Protein AF-A0A409XKD9-F1 (afdb_monomer)

Nearest PDB structures (foldseek):
  8fl2-assembly1_LW  TM=9.718E-01  e=9.118E-11  Homo sapiens
  8q87-assembly1_Bj  TM=9.723E-01  e=9.768E-11  Gallus gallus
  7oyb-assembly1_j1  TM=9.663E-01  e=9.768E-11  Danio rerio
  8yoo-assembly1_Lj  TM=9.704E-01  e=2.230E-10  Homo sapiens
  8qyx-assembly1_d1  TM=9.707E-01  e=3.145E-10  Homo sapiens

InterPro domains:
  IPR001569 Large ribosomal subunit protein eL37 [MF_00547] (77-128)
  IPR001569 Large ribosomal subunit protein eL37 [PF01907] (77-129)
  IPR011331 Large ribosomal subunit protein eL37/eL43 [G3DSA:2.20.25.30] (76-163)
  IPR011332 Zinc-binding ribosomal protein [SSF57829] (77-130)
  IPR018267 Large ribosomal subunit protein eL37, conserved site [PS01077] (79-98)

Radius of gyration: 36.18 Å; Cα contacts (8 Å, |Δi|>4): 67; chains: 1; bounding box: 87×57×105 Å

Sequence (169 aa):
MFPRPQIIRANPTKDRRPATIDPLTLSILKNTTRWKAVSARREDRKGWMRSDGSGWCCVDENSQGHGSGGLNCCSTTKGTSSFGKRHTKSHTLCRRCGNRAFHRQHKTCASCGYPAAKLRSYEWGQKAKRRKTTGTGRMKYLKEVSRRFKNGFRENTVAKKRVAAKTDA

pLDDT: mean 72.71, std 21.11, range [35.94, 97.0]

Secondary structure (DSSP, 8-state):
--PPPP-----TTS--PPPP--HHHHHHHHHHSSTTSSSS-S---------SSS------S----------------TTHHHHTT--S-SEEE-TTT-SEEEETTT--BTTT-TTSSSPP--TT-HHHHHHHSTTSS--HHHHHHHHHHHTTT--SPPPPPPPPPP---

Structure (mmCIF, N/CA/C/O backbone):
data_AF-A0A409XKD9-F1
#
_entry.id   AF-A0A409XKD9-F1
#
loop_
_atom_site.group_PDB
_atom_site.id
_atom_site.type_symbol
_atom_site.label_atom_id
_atom_site.label_alt_id
_atom_site.label_comp_id
_atom_site.label_asym_id
_atom_site.label_entity_id
_atom_site.label_seq_id
_atom_site.pdbx_PDB_ins_code
_atom_site.Cartn_x
_atom_site.Cartn_y
_atom_site.Cartn_z
_atom_site.occupancy
_atom_site.B_iso_or_equiv
_atom_site.auth_seq_id
_atom_site.auth_comp_id
_atom_site.auth_asym_id
_atom_site.auth_atom_id
_atom_site.pdbx_PDB_model_num
ATOM 1 N N . MET A 1 1 ? -2.609 19.349 55.907 1.00 54.22 1 MET A N 1
ATOM 2 C CA . MET A 1 1 ? -3.214 20.133 54.809 1.00 54.22 1 MET A CA 1
ATOM 3 C C . MET A 1 1 ? -2.150 21.021 54.182 1.00 54.22 1 MET A C 1
ATOM 5 O O . MET A 1 1 ? -1.688 21.926 54.854 1.00 54.22 1 MET A O 1
ATOM 9 N N . PHE A 1 2 ? -1.776 20.789 52.925 1.00 42.47 2 PHE A N 1
ATOM 10 C CA . PHE A 1 2 ? -1.065 21.779 52.105 1.00 42.47 2 PHE A CA 1
ATOM 11 C C . PHE A 1 2 ? -1.818 21.896 50.772 1.00 42.47 2 PHE A C 1
ATOM 13 O O . PHE A 1 2 ? -2.115 20.858 50.171 1.00 42.47 2 PHE A O 1
ATOM 20 N N . PRO A 1 3 ? -2.210 23.103 50.327 1.00 62.62 3 PRO A N 1
ATOM 21 C CA . PRO A 1 3 ? -2.976 23.262 49.098 1.00 62.62 3 PRO A CA 1
ATOM 22 C C . PRO A 1 3 ? -2.102 22.972 47.870 1.00 62.62 3 PRO A C 1
ATOM 24 O O . PRO A 1 3 ? -0.938 23.361 47.798 1.00 62.62 3 PRO A O 1
ATOM 27 N N . ARG A 1 4 ? -2.682 22.264 46.894 1.00 60.97 4 ARG A N 1
ATOM 28 C CA . ARG A 1 4 ? -2.053 21.958 45.601 1.00 60.97 4 ARG A CA 1
ATOM 29 C C . ARG A 1 4 ? -1.751 23.248 44.819 1.00 60.97 4 ARG A C 1
ATOM 31 O O . ARG A 1 4 ? -2.628 24.110 44.751 1.00 60.97 4 ARG A O 1
ATOM 38 N N . PRO A 1 5 ? -0.591 23.360 44.147 1.00 50.81 5 PRO A N 1
ATOM 39 C CA . PRO A 1 5 ? -0.325 24.477 43.251 1.00 50.81 5 PRO A CA 1
ATOM 40 C C . PRO A 1 5 ? -1.185 24.367 41.981 1.00 50.81 5 PRO A C 1
ATOM 42 O O . PRO A 1 5 ? -1.314 23.296 41.382 1.00 50.81 5 PRO A O 1
ATOM 45 N N . GLN A 1 6 ? -1.785 25.489 41.582 1.00 59.81 6 GLN A N 1
ATOM 46 C CA . GLN A 1 6 ? -2.590 25.624 40.369 1.00 59.81 6 GLN A CA 1
ATOM 47 C C . GLN A 1 6 ? -1.684 25.651 39.130 1.00 59.81 6 GLN A C 1
ATOM 49 O O . GLN A 1 6 ? -0.753 26.450 39.049 1.00 59.81 6 GLN A O 1
ATOM 54 N N . ILE A 1 7 ? -1.972 24.806 38.138 1.00 57.12 7 ILE A N 1
ATOM 55 C CA . ILE A 1 7 ? -1.285 24.818 36.839 1.00 57.12 7 ILE A CA 1
ATOM 56 C C . ILE A 1 7 ? -1.937 25.892 35.961 1.00 57.12 7 ILE A C 1
ATOM 58 O O . ILE A 1 7 ? -3.062 25.724 35.486 1.00 57.12 7 ILE A O 1
ATOM 62 N N . ILE A 1 8 ? -1.221 26.990 35.725 1.00 59.44 8 ILE A N 1
ATOM 63 C CA . ILE A 1 8 ? -1.628 28.062 34.810 1.00 59.44 8 ILE A CA 1
ATOM 64 C C . ILE A 1 8 ? -1.440 27.563 33.367 1.00 59.44 8 ILE A C 1
ATOM 66 O O . ILE A 1 8 ? -0.335 27.219 32.950 1.00 59.44 8 ILE A O 1
ATOM 70 N N . ARG A 1 9 ? -2.526 27.501 32.587 1.00 54.28 9 ARG A N 1
ATOM 71 C CA . ARG A 1 9 ? -2.487 27.161 31.155 1.00 54.28 9 ARG A CA 1
ATOM 72 C C . ARG A 1 9 ? -2.088 28.391 30.335 1.00 54.28 9 ARG A C 1
ATOM 74 O O . ARG A 1 9 ? -2.874 29.326 30.220 1.00 54.28 9 ARG A O 1
ATOM 81 N N . ALA A 1 10 ? -0.904 28.370 29.728 1.00 51.28 10 ALA A N 1
ATOM 82 C CA . ALA A 1 10 ? -0.503 29.369 28.739 1.00 51.28 10 ALA A CA 1
ATOM 83 C C . ALA A 1 10 ? -1.271 29.179 27.413 1.00 51.28 10 ALA A C 1
ATOM 85 O O . ALA A 1 10 ? -1.439 28.060 26.925 1.00 51.28 10 ALA A O 1
ATOM 86 N N . ASN A 1 11 ? -1.745 30.287 26.841 1.00 53.78 11 ASN A N 1
ATOM 87 C CA . ASN A 1 11 ? -2.545 30.359 25.618 1.00 53.78 11 ASN A CA 1
ATOM 88 C C . ASN A 1 11 ? -1.609 30.611 24.410 1.00 53.78 11 ASN A C 1
ATOM 90 O O . ASN A 1 11 ? -0.916 31.628 24.406 1.00 53.78 11 ASN A O 1
ATOM 94 N N . PRO A 1 12 ? -1.526 29.731 23.391 1.00 56.12 12 PRO A N 1
ATOM 95 C CA . PRO A 1 12 ? -0.423 29.740 22.419 1.00 56.12 12 PRO A CA 1
ATOM 96 C C . PRO A 1 12 ? -0.568 30.755 21.268 1.00 56.12 12 PRO A C 1
ATOM 98 O O . PRO A 1 12 ? 0.054 30.587 20.219 1.00 56.12 12 PRO A O 1
ATOM 101 N N . THR A 1 13 ? -1.388 31.798 21.413 1.00 57.09 13 THR A N 1
ATOM 102 C CA . THR A 1 13 ? -1.733 32.695 20.294 1.00 57.09 13 THR A CA 1
ATOM 103 C C . THR A 1 13 ? -1.342 34.160 20.467 1.00 57.09 13 THR A C 1
ATOM 105 O O . THR A 1 13 ? -1.641 34.935 19.562 1.00 57.09 13 THR A O 1
ATOM 108 N N . LYS A 1 14 ? -0.648 34.571 21.544 1.00 51.62 14 LYS A N 1
ATOM 109 C CA . LYS A 1 14 ? -0.417 36.011 21.797 1.00 51.62 14 LYS A CA 1
ATOM 110 C C . LYS A 1 14 ? 0.995 36.578 21.622 1.00 51.62 14 LYS A C 1
ATOM 112 O O . LYS A 1 14 ? 1.109 37.793 21.619 1.00 51.62 14 LYS A O 1
ATOM 117 N N . ASP A 1 15 ? 2.016 35.777 21.320 1.00 48.84 15 ASP A N 1
ATOM 118 C CA . ASP A 1 15 ? 3.365 36.308 21.061 1.00 48.84 15 ASP A CA 1
ATOM 119 C C . ASP A 1 15 ? 3.966 35.751 19.766 1.00 48.84 15 ASP A C 1
ATOM 121 O O . ASP A 1 15 ? 4.743 34.798 19.755 1.00 48.84 15 ASP A O 1
ATOM 125 N N . ARG A 1 16 ? 3.619 36.367 18.633 1.00 47.59 16 ARG A N 1
ATOM 126 C CA . ARG A 1 16 ? 4.456 36.336 17.425 1.00 47.59 16 ARG A CA 1
ATOM 127 C C . ARG A 1 16 ? 4.734 37.767 16.995 1.00 47.59 16 ARG A C 1
ATOM 129 O O . ARG A 1 16 ? 4.083 38.291 16.097 1.00 47.59 16 ARG A O 1
ATOM 136 N N . ARG A 1 17 ? 5.703 38.406 17.651 1.00 54.34 17 ARG A N 1
ATOM 137 C CA . ARG A 1 17 ? 6.380 39.567 17.061 1.00 54.34 17 ARG A CA 1
ATOM 138 C C . ARG A 1 17 ? 7.240 39.051 15.897 1.00 54.34 17 ARG A C 1
ATOM 140 O O . ARG A 1 17 ? 7.942 38.057 16.092 1.00 54.34 17 ARG A O 1
ATOM 147 N N . PRO A 1 18 ? 7.187 39.650 14.697 1.00 55.19 18 PRO A N 1
ATOM 148 C CA . PRO A 1 18 ? 8.119 39.297 13.637 1.00 55.19 18 PRO A CA 1
ATOM 149 C C . PRO A 1 18 ? 9.534 39.713 14.056 1.00 55.19 18 PRO A C 1
ATOM 151 O O . PRO A 1 18 ? 9.746 40.837 14.506 1.00 55.19 18 PRO A O 1
ATOM 154 N N . ALA A 1 19 ? 10.486 38.788 13.935 1.00 56.69 19 ALA A N 1
ATOM 155 C CA . ALA A 1 19 ? 11.893 39.051 14.187 1.00 56.69 19 ALA A CA 1
ATOM 156 C C . ALA A 1 19 ? 12.387 40.149 13.234 1.00 56.69 19 ALA A C 1
ATOM 158 O O . ALA A 1 19 ? 12.377 39.979 12.013 1.00 56.69 19 ALA A O 1
ATOM 159 N N . THR A 1 20 ? 12.812 41.276 13.798 1.00 59.75 20 THR A N 1
ATOM 160 C CA . THR A 1 20 ? 13.698 42.221 13.125 1.00 59.75 20 THR A CA 1
ATOM 161 C C . THR A 1 20 ? 14.988 41.481 12.793 1.00 59.75 20 THR A C 1
ATOM 163 O O . THR A 1 20 ? 15.623 40.900 13.667 1.00 59.75 20 THR A O 1
ATOM 166 N N . ILE A 1 21 ? 15.325 41.433 11.510 1.00 62.38 21 ILE A N 1
ATOM 167 C CA . ILE A 1 21 ? 16.496 40.731 10.991 1.00 62.38 21 ILE A CA 1
ATOM 168 C C . ILE A 1 21 ? 17.737 41.549 11.368 1.00 62.38 21 ILE A C 1
ATOM 170 O O . ILE A 1 21 ? 17.889 42.680 10.907 1.00 62.38 21 ILE A O 1
ATOM 174 N N . ASP A 1 22 ? 18.612 40.987 12.204 1.00 58.94 22 ASP A N 1
ATOM 175 C CA . ASP A 1 22 ? 19.837 41.649 12.660 1.00 58.94 22 ASP A CA 1
ATOM 176 C C . ASP A 1 22 ? 20.785 41.979 11.489 1.00 58.94 22 ASP A C 1
ATOM 178 O O . ASP A 1 22 ? 20.989 41.139 10.600 1.00 58.94 22 ASP A O 1
ATOM 182 N N . PRO A 1 23 ? 21.446 43.154 11.490 1.00 61.16 23 PRO A N 1
ATOM 183 C CA . PRO A 1 23 ? 22.284 43.628 10.380 1.00 61.16 23 PRO A CA 1
ATOM 184 C C . PRO A 1 23 ? 23.492 42.721 10.071 1.00 61.16 23 PRO A C 1
ATOM 186 O O . PRO A 1 23 ? 24.003 42.733 8.950 1.00 61.16 23 PRO A O 1
ATOM 189 N N . LEU A 1 24 ? 23.906 41.875 11.020 1.00 62.81 24 LEU A N 1
ATOM 190 C CA . LEU A 1 24 ? 24.947 40.853 10.843 1.00 62.81 24 LEU A CA 1
ATOM 191 C C . LEU A 1 24 ? 24.480 39.625 10.040 1.00 62.81 24 LEU A C 1
ATOM 193 O O . LEU A 1 24 ? 25.292 38.963 9.401 1.00 62.81 24 LEU A O 1
ATOM 197 N N . THR A 1 25 ? 23.178 39.331 9.992 1.00 59.00 25 THR A N 1
ATOM 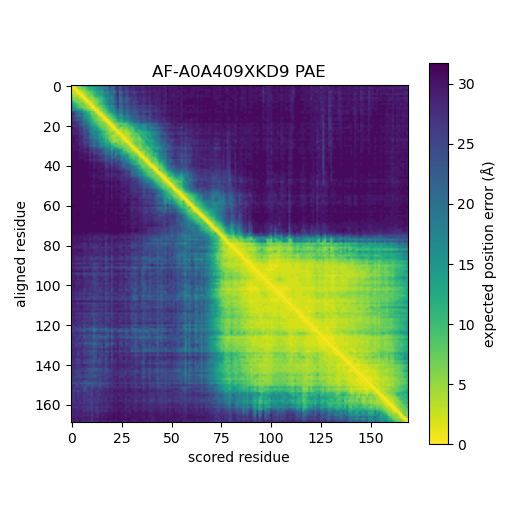198 C CA . THR A 1 25 ? 22.650 38.245 9.139 1.00 59.00 25 THR A CA 1
ATOM 199 C C . THR A 1 25 ? 22.506 38.683 7.675 1.00 59.00 25 THR A C 1
ATOM 201 O O . THR A 1 25 ? 22.701 37.884 6.756 1.00 59.00 25 THR A O 1
ATOM 204 N N . LEU A 1 26 ? 22.281 39.981 7.436 1.00 57.44 26 LEU A N 1
ATOM 205 C CA . LEU A 1 26 ? 22.259 40.598 6.104 1.00 57.44 26 LEU A CA 1
ATOM 206 C C . LEU A 1 26 ? 23.652 40.706 5.455 1.00 57.44 26 LEU A C 1
ATOM 208 O O . LEU A 1 26 ? 23.743 40.685 4.225 1.00 57.44 26 LEU A O 1
ATOM 212 N N . SER A 1 27 ? 24.740 40.776 6.230 1.00 58.97 27 SER A N 1
ATOM 213 C CA . SER A 1 27 ? 26.109 40.751 5.685 1.00 58.97 27 SER A CA 1
ATOM 214 C C . SER A 1 27 ? 26.535 39.345 5.231 1.00 58.97 27 SER A C 1
ATOM 216 O O . SER A 1 27 ? 27.193 39.207 4.198 1.00 58.97 27 SER A O 1
ATOM 218 N N . ILE A 1 28 ? 26.074 38.293 5.918 1.00 58.81 28 ILE A N 1
ATOM 219 C CA . ILE A 1 28 ? 26.322 36.893 5.533 1.00 58.81 28 ILE A CA 1
ATOM 220 C C . ILE A 1 28 ? 25.588 36.546 4.226 1.00 58.81 28 ILE A C 1
ATOM 222 O O . ILE A 1 28 ? 26.179 35.951 3.324 1.00 58.81 28 ILE A O 1
ATOM 226 N N . LEU A 1 29 ? 24.337 36.993 4.055 1.00 56.38 29 LEU A N 1
ATOM 227 C CA . LEU A 1 29 ? 23.566 36.771 2.821 1.00 56.38 29 LEU A CA 1
ATOM 228 C C . LEU A 1 29 ? 24.168 37.488 1.598 1.00 56.38 29 LEU A C 1
ATOM 230 O O . LEU A 1 29 ? 24.219 36.893 0.520 1.00 56.38 29 LEU A O 1
ATOM 234 N N . LYS A 1 30 ? 24.719 38.700 1.763 1.00 56.16 30 LYS A N 1
ATOM 235 C CA . LYS A 1 30 ? 25.402 39.439 0.679 1.00 56.16 30 LYS A CA 1
ATOM 236 C C . LYS A 1 30 ? 26.743 38.813 0.258 1.00 56.16 30 LYS A C 1
ATOM 238 O O . LYS A 1 30 ? 27.159 38.986 -0.889 1.00 56.16 30 LYS A O 1
ATOM 243 N N . ASN A 1 31 ? 27.391 38.031 1.127 1.00 57.19 31 ASN A N 1
ATOM 244 C CA . ASN A 1 31 ? 28.637 37.327 0.794 1.00 57.19 31 ASN A CA 1
ATOM 245 C C . ASN A 1 31 ? 28.425 36.011 0.020 1.00 57.19 31 ASN A C 1
ATOM 247 O O . ASN A 1 31 ? 29.336 35.553 -0.670 1.00 57.19 31 ASN A O 1
ATOM 251 N N . THR A 1 32 ? 27.219 35.432 0.035 1.00 54.47 32 THR A N 1
ATOM 252 C CA . THR A 1 32 ? 26.895 34.243 -0.786 1.00 54.47 32 THR A CA 1
ATOM 253 C C . THR A 1 32 ? 26.604 34.580 -2.253 1.00 54.47 32 THR A C 1
ATOM 255 O O . THR A 1 32 ? 26.791 33.744 -3.137 1.00 54.47 32 THR A O 1
ATOM 258 N N . THR A 1 33 ? 26.231 35.827 -2.554 1.00 51.66 33 THR A N 1
ATOM 259 C CA . THR A 1 33 ? 26.066 36.315 -3.933 1.00 51.66 33 THR A CA 1
ATOM 260 C C . THR A 1 33 ? 27.388 36.600 -4.648 1.00 51.66 33 THR A C 1
ATOM 262 O O . THR A 1 33 ? 27.398 36.669 -5.873 1.00 51.66 33 THR A O 1
ATOM 265 N N . ARG A 1 34 ? 28.519 36.669 -3.930 1.00 44.72 34 ARG A N 1
ATOM 266 C CA . ARG A 1 34 ? 29.851 36.837 -4.540 1.00 44.72 34 ARG A CA 1
ATOM 267 C C . ARG A 1 34 ? 30.413 35.538 -5.136 1.00 44.72 34 ARG A C 1
ATOM 269 O O . ARG A 1 34 ? 31.189 35.591 -6.083 1.00 44.72 34 ARG A O 1
ATOM 276 N N . TRP A 1 35 ? 29.958 34.376 -4.664 1.00 37.94 35 TRP A N 1
ATOM 277 C CA . TRP A 1 35 ? 30.375 33.069 -5.196 1.00 37.94 35 TRP A CA 1
ATOM 278 C C . TRP A 1 35 ? 29.625 32.643 -6.463 1.00 37.94 35 TRP A C 1
ATOM 280 O O . TRP A 1 35 ? 30.111 31.794 -7.201 1.00 37.94 35 TRP A O 1
ATOM 290 N N . LYS A 1 36 ? 28.485 33.271 -6.780 1.00 42.09 36 LYS A N 1
ATOM 291 C CA . LYS A 1 36 ? 27.784 33.043 -8.057 1.00 42.09 36 LYS A CA 1
ATOM 292 C C . LYS A 1 36 ? 28.420 33.775 -9.249 1.00 42.09 36 LYS A C 1
ATOM 294 O O . LYS A 1 36 ? 28.015 33.526 -10.378 1.00 42.09 36 LYS A O 1
ATOM 299 N N . ALA A 1 37 ? 29.420 34.634 -9.024 1.00 44.94 37 ALA A N 1
ATOM 300 C CA . ALA A 1 37 ? 30.069 35.425 -10.074 1.00 44.94 37 ALA A CA 1
ATOM 301 C C . ALA A 1 37 ? 31.449 34.891 -10.529 1.00 44.94 37 ALA A C 1
ATOM 303 O O . ALA A 1 37 ? 31.962 35.353 -11.542 1.00 44.94 37 ALA A O 1
ATOM 304 N N . VAL A 1 38 ? 32.033 33.883 -9.860 1.00 46.44 38 VAL A N 1
ATOM 305 C CA . VAL A 1 38 ? 33.325 33.253 -10.241 1.00 46.44 38 VAL A CA 1
ATOM 306 C C . VAL A 1 38 ? 33.094 31.864 -10.850 1.00 46.44 38 VAL A C 1
ATOM 308 O O . VAL A 1 38 ? 33.665 30.853 -10.463 1.00 46.44 38 VAL A O 1
ATOM 311 N N . SER A 1 39 ? 32.176 31.777 -11.805 1.00 35.94 39 SER A N 1
ATOM 312 C CA . SER A 1 39 ? 32.117 30.652 -12.759 1.00 35.94 39 SER A CA 1
ATOM 313 C C . SER A 1 39 ? 31.712 31.109 -14.162 1.00 35.94 39 SER A C 1
ATOM 315 O O . SER A 1 39 ? 31.645 30.304 -15.081 1.00 35.94 39 SER A O 1
ATOM 317 N N . ALA A 1 40 ? 31.502 32.416 -14.352 1.00 44.41 40 ALA A N 1
ATOM 318 C CA . ALA A 1 40 ? 31.167 33.031 -15.628 1.00 44.41 40 ALA A CA 1
ATOM 319 C C . ALA A 1 40 ? 32.405 33.665 -16.284 1.00 44.41 40 ALA A C 1
ATOM 321 O O . ALA A 1 40 ? 32.365 34.821 -16.692 1.00 44.41 40 ALA A O 1
ATOM 322 N N . ARG A 1 41 ? 33.525 32.932 -16.344 1.00 49.19 41 ARG A N 1
ATOM 323 C CA . ARG A 1 41 ? 34.616 33.201 -17.295 1.00 49.19 41 ARG A CA 1
ATOM 324 C C . ARG A 1 41 ? 35.574 32.008 -17.354 1.00 49.19 41 ARG A C 1
ATOM 326 O O . ARG A 1 41 ? 36.611 31.996 -16.702 1.00 49.19 41 ARG A O 1
ATOM 333 N N . ARG A 1 42 ? 35.214 31.002 -18.146 1.00 42.03 42 ARG A N 1
ATOM 334 C CA . ARG A 1 42 ? 36.201 30.194 -18.866 1.00 42.03 42 ARG A CA 1
ATOM 335 C C . ARG A 1 42 ? 35.662 29.976 -20.271 1.00 42.03 42 ARG A C 1
ATOM 337 O O . ARG A 1 42 ? 34.486 29.669 -20.436 1.00 42.03 42 ARG A O 1
ATOM 344 N N . GLU A 1 43 ? 36.493 30.308 -21.241 1.00 56.03 43 GLU A N 1
ATOM 345 C CA . GLU A 1 43 ? 36.162 30.500 -22.643 1.00 56.03 43 GLU A CA 1
ATOM 346 C C . GLU A 1 43 ? 35.431 29.314 -23.291 1.00 56.03 43 GLU A C 1
ATOM 348 O O . GLU A 1 43 ? 36.049 28.308 -23.620 1.00 56.03 43 GLU A O 1
ATOM 353 N N . ASP A 1 44 ? 34.148 29.492 -23.616 1.00 44.41 44 ASP A N 1
ATOM 354 C CA . ASP A 1 44 ? 33.538 28.823 -24.768 1.00 44.41 44 ASP A CA 1
ATOM 355 C C . ASP A 1 44 ? 33.721 29.728 -25.988 1.00 44.41 44 ASP A C 1
ATOM 357 O O . ASP A 1 44 ? 32.824 30.440 -26.443 1.00 44.41 44 ASP A O 1
ATOM 361 N N . ARG A 1 45 ? 34.940 29.711 -26.531 1.00 47.88 45 ARG A N 1
ATOM 362 C CA . ARG A 1 45 ? 35.205 30.176 -27.892 1.00 47.88 45 ARG A CA 1
ATOM 363 C C . ARG A 1 45 ? 34.744 29.078 -28.858 1.00 47.88 45 ARG A C 1
ATOM 365 O O . ARG A 1 45 ? 35.558 28.406 -29.476 1.00 47.88 45 ARG A O 1
ATOM 372 N N . LYS A 1 46 ? 33.430 28.884 -28.985 1.00 48.19 46 LYS A N 1
ATOM 373 C CA . LYS A 1 46 ? 32.833 28.223 -30.153 1.00 48.19 46 LYS A CA 1
ATOM 374 C C . LYS A 1 46 ? 32.111 29.296 -30.946 1.00 48.19 46 LYS A C 1
ATOM 376 O O . LYS A 1 46 ? 30.986 29.667 -30.629 1.00 48.19 46 LYS A O 1
ATOM 381 N N . GLY A 1 47 ? 32.812 29.849 -31.933 1.00 39.75 47 GLY A N 1
ATOM 382 C CA . GLY A 1 47 ? 32.209 30.730 -32.921 1.00 39.75 47 GLY A CA 1
ATOM 383 C C . GLY A 1 47 ? 31.077 29.989 -33.622 1.00 39.75 47 GLY A C 1
ATOM 384 O O . GLY A 1 47 ? 31.281 28.913 -34.173 1.00 39.75 47 GLY A O 1
ATOM 385 N N . TRP A 1 48 ? 29.876 30.552 -33.575 1.00 42.12 48 TRP A N 1
ATOM 386 C CA . TRP A 1 48 ? 28.790 30.141 -34.454 1.00 42.12 48 TRP A CA 1
ATOM 387 C C . TRP A 1 48 ? 28.936 30.958 -35.734 1.00 42.12 48 TRP A C 1
ATOM 389 O O . TRP A 1 48 ? 28.361 32.039 -35.855 1.00 42.12 48 TRP A O 1
ATOM 399 N N . MET A 1 49 ? 29.744 30.469 -36.677 1.00 40.78 49 MET A N 1
ATOM 400 C CA . MET A 1 49 ? 29.625 30.922 -38.061 1.00 40.78 49 MET A CA 1
ATOM 401 C C . MET A 1 49 ? 28.371 30.272 -38.642 1.00 40.78 49 MET A C 1
ATOM 403 O O . MET A 1 49 ? 28.269 29.052 -38.748 1.00 40.78 49 MET A O 1
ATOM 407 N N . ARG A 1 50 ? 27.379 31.107 -38.957 1.00 50.66 50 ARG A N 1
ATOM 408 C CA . ARG A 1 50 ? 26.274 30.735 -39.838 1.00 50.66 50 ARG A CA 1
ATOM 409 C C . ARG A 1 50 ? 26.820 30.785 -41.257 1.00 50.66 50 ARG A C 1
ATOM 411 O O . ARG A 1 50 ? 26.981 31.877 -41.791 1.00 50.66 50 ARG A O 1
ATOM 418 N N . SER A 1 51 ? 27.065 29.617 -41.828 1.00 45.81 51 SER A N 1
ATOM 419 C CA . SER A 1 51 ? 27.252 29.462 -43.262 1.00 45.81 51 SER A CA 1
ATOM 420 C C . SER A 1 51 ? 26.084 28.637 -43.803 1.00 45.81 51 SER A C 1
ATOM 422 O O . SER A 1 51 ? 25.866 27.496 -43.412 1.00 45.81 51 SER A O 1
ATOM 424 N N . ASP A 1 52 ? 25.277 29.318 -44.612 1.00 53.94 52 ASP A N 1
ATOM 425 C CA . ASP A 1 52 ? 24.597 28.791 -45.792 1.00 53.94 52 ASP A CA 1
ATOM 426 C C . ASP A 1 52 ? 2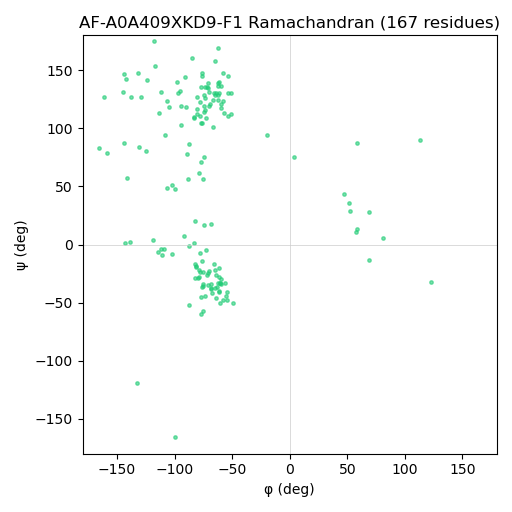3.649 27.597 -45.574 1.00 53.94 52 ASP A C 1
ATOM 428 O O . ASP A 1 52 ? 23.993 26.437 -45.770 1.00 53.94 52 ASP A O 1
ATOM 432 N N . GLY A 1 53 ? 22.388 27.903 -45.244 1.00 51.53 53 GLY A N 1
ATOM 433 C CA . GLY A 1 53 ? 21.217 27.228 -45.831 1.00 51.53 53 GLY A CA 1
ATOM 434 C C . GLY A 1 53 ? 21.064 25.703 -45.717 1.00 51.53 53 GLY A C 1
ATOM 435 O O . GLY A 1 53 ? 20.167 25.157 -46.353 1.00 51.53 53 GLY A O 1
ATOM 436 N N . SER A 1 54 ? 21.857 25.001 -44.913 1.00 50.50 54 SER A N 1
ATOM 437 C CA . SER A 1 54 ? 21.714 23.569 -44.648 1.00 50.50 54 SER A CA 1
ATOM 438 C C . SER A 1 54 ? 22.038 23.283 -43.180 1.00 50.50 54 SER A C 1
ATOM 440 O O . SER A 1 54 ? 22.825 23.978 -42.544 1.00 50.50 54 SER A O 1
ATOM 442 N N . GLY A 1 55 ? 21.291 22.354 -42.585 1.00 43.12 55 GLY A N 1
ATOM 443 C CA . GLY A 1 55 ? 21.256 22.133 -41.142 1.00 43.12 55 GLY A CA 1
ATOM 444 C C . GLY A 1 55 ? 22.584 21.697 -40.516 1.00 43.12 55 GLY A C 1
ATOM 445 O O . GLY A 1 55 ? 23.542 21.330 -41.181 1.00 43.12 55 GLY A O 1
ATOM 446 N N . TRP A 1 56 ? 22.590 21.714 -39.186 1.00 39.31 56 TRP A N 1
ATOM 447 C CA . TRP A 1 56 ? 23.708 21.360 -38.317 1.00 39.31 56 TRP A CA 1
ATOM 448 C C . TRP A 1 56 ? 24.216 19.936 -38.574 1.00 39.31 56 TRP A C 1
ATOM 450 O O . TRP A 1 56 ? 23.533 18.966 -38.243 1.00 39.31 56 TRP A O 1
ATOM 460 N N . CYS A 1 57 ? 25.440 19.819 -39.085 1.00 42.16 57 CYS A N 1
ATOM 461 C CA . CYS A 1 57 ? 26.181 18.564 -39.172 1.00 42.16 57 CYS A CA 1
ATOM 462 C C . CYS A 1 57 ? 27.300 18.577 -38.120 1.00 42.16 57 CYS A C 1
ATOM 464 O O . CYS A 1 57 ? 28.143 19.472 -38.127 1.00 42.16 57 CYS A O 1
ATOM 466 N N . CYS A 1 58 ? 27.337 17.586 -37.223 1.00 38.88 58 CYS A N 1
ATOM 467 C CA . CYS A 1 58 ? 28.549 17.297 -36.453 1.00 38.88 58 CYS A CA 1
ATOM 468 C C . CYS A 1 58 ? 29.561 16.650 -37.401 1.00 38.88 58 CYS A C 1
ATOM 470 O O . CYS A 1 58 ? 29.364 15.509 -37.814 1.00 38.88 58 CYS A O 1
ATOM 472 N N . VAL A 1 59 ? 30.617 17.378 -37.754 1.00 47.34 59 VAL A N 1
ATOM 473 C CA . VAL A 1 59 ? 31.793 16.805 -38.411 1.00 47.34 59 VAL A CA 1
ATOM 474 C C . VAL A 1 59 ? 32.793 16.483 -37.305 1.00 47.34 59 VAL A C 1
ATOM 476 O O . VAL A 1 59 ? 33.402 17.390 -36.747 1.00 47.34 59 VAL A O 1
ATOM 479 N N . ASP A 1 60 ? 32.911 15.204 -36.944 1.00 44.44 60 ASP A N 1
ATOM 480 C CA . ASP A 1 60 ? 34.080 14.717 -36.211 1.00 44.44 60 ASP A CA 1
ATOM 481 C C . ASP A 1 60 ? 35.178 14.430 -37.238 1.00 44.44 60 ASP A C 1
ATOM 483 O O . ASP A 1 60 ? 35.092 13.520 -38.065 1.00 44.44 60 ASP A O 1
ATOM 487 N N . GLU A 1 61 ? 36.201 15.271 -37.199 1.00 51.53 61 GLU A N 1
ATOM 488 C CA . GLU A 1 61 ? 37.360 15.289 -38.081 1.00 51.53 61 GLU A CA 1
ATOM 489 C C . GLU A 1 61 ? 38.361 14.196 -37.667 1.00 51.53 61 GLU A C 1
ATOM 491 O O . GLU A 1 61 ? 39.473 14.474 -37.237 1.00 51.53 61 GLU A O 1
ATOM 496 N N . ASN A 1 62 ? 37.948 12.926 -37.725 1.00 53.16 62 ASN A N 1
ATOM 497 C CA . ASN A 1 62 ? 38.889 11.805 -37.767 1.00 53.16 62 ASN A CA 1
ATOM 498 C C . ASN A 1 62 ? 38.232 10.541 -38.337 1.00 53.16 62 ASN A C 1
ATOM 500 O O . ASN A 1 62 ? 37.803 9.640 -37.615 1.00 53.16 62 ASN A O 1
ATOM 504 N N . SER A 1 63 ? 38.104 10.478 -39.659 1.00 43.81 63 SER A N 1
ATOM 505 C CA . SER A 1 63 ? 37.681 9.269 -40.370 1.00 43.81 63 SER A CA 1
ATOM 506 C C . SER A 1 63 ? 38.428 9.180 -41.698 1.00 43.81 63 SER A C 1
ATOM 508 O O . SER A 1 63 ? 37.947 9.651 -42.724 1.00 43.81 63 SER A O 1
ATOM 510 N N . GLN A 1 64 ? 39.619 8.576 -41.683 1.00 48.44 64 GLN A N 1
ATOM 511 C CA . GLN A 1 64 ? 40.197 8.003 -42.899 1.00 48.44 64 GLN A CA 1
ATOM 512 C C . GLN A 1 64 ? 39.488 6.666 -43.145 1.00 48.44 64 GLN A C 1
ATOM 514 O O . GLN A 1 64 ? 39.560 5.749 -42.328 1.00 48.44 64 GLN A O 1
ATOM 519 N N . GLY A 1 65 ? 38.684 6.627 -44.207 1.00 43.69 65 GLY A N 1
ATOM 520 C CA . GLY A 1 65 ? 37.752 5.543 -44.492 1.00 43.69 65 GLY A CA 1
ATOM 521 C C . GLY A 1 65 ? 38.362 4.360 -45.235 1.00 43.69 65 GLY A C 1
ATOM 522 O O . GLY A 1 65 ? 39.343 4.498 -45.953 1.00 43.69 65 GLY A O 1
ATOM 523 N N . HIS A 1 66 ? 37.675 3.221 -45.144 1.00 40.06 66 HIS A N 1
ATOM 524 C CA . HIS A 1 66 ? 37.641 2.200 -46.188 1.00 40.06 66 HIS A CA 1
ATOM 525 C C . HIS A 1 66 ? 36.247 1.558 -46.212 1.00 40.06 66 HIS A C 1
ATOM 527 O O . HIS A 1 66 ? 35.748 1.124 -45.178 1.00 40.06 66 HIS A O 1
ATOM 533 N N . GLY A 1 67 ? 35.650 1.460 -47.404 1.00 36.94 67 GLY A N 1
ATOM 534 C CA . GLY A 1 67 ? 34.590 0.489 -47.690 1.00 36.94 67 GLY A CA 1
ATOM 535 C C . GLY A 1 67 ? 33.206 1.071 -47.960 1.00 36.94 67 GLY A C 1
ATOM 536 O O . GLY A 1 67 ? 32.376 1.200 -47.068 1.00 36.94 67 GLY A O 1
ATOM 537 N N . SER A 1 68 ? 32.950 1.347 -49.235 1.00 49.31 68 SER A N 1
ATOM 538 C CA . SER A 1 68 ? 31.649 1.609 -49.848 1.00 49.31 68 SER A CA 1
ATOM 539 C C . SER A 1 68 ? 30.596 0.537 -49.520 1.00 49.31 68 SE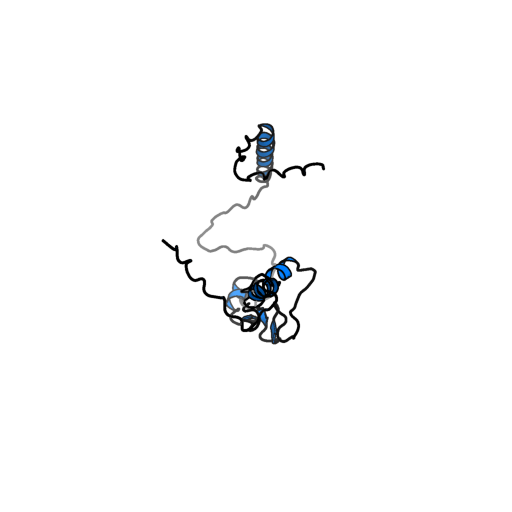R A C 1
ATOM 541 O O . SER A 1 68 ? 30.667 -0.589 -50.009 1.00 49.31 68 SER A O 1
ATOM 543 N N . GLY A 1 69 ? 29.584 0.924 -48.747 1.00 40.72 69 GLY A N 1
ATOM 544 C CA . GLY A 1 69 ? 28.347 0.186 -48.502 1.00 40.72 69 GLY A CA 1
ATOM 545 C C . GLY A 1 69 ? 27.311 1.170 -47.964 1.00 40.72 69 GLY A C 1
ATOM 546 O O . GLY A 1 69 ? 27.617 1.961 -47.078 1.00 40.72 69 GLY A O 1
ATOM 547 N N . GLY A 1 70 ? 26.137 1.210 -48.587 1.00 40.84 70 GLY A N 1
ATOM 548 C CA . GLY A 1 70 ? 25.225 2.348 -48.548 1.00 40.84 70 GLY A CA 1
ATOM 549 C C . GLY A 1 70 ? 24.753 2.794 -47.162 1.00 40.84 70 GLY A C 1
ATOM 550 O O . GLY A 1 70 ? 24.550 2.003 -46.251 1.00 40.84 70 GLY A O 1
ATOM 551 N N . LEU A 1 71 ? 24.543 4.107 -47.077 1.00 52.53 71 LEU A N 1
ATOM 552 C CA . LEU A 1 71 ? 23.852 4.883 -46.048 1.00 52.53 71 LEU A CA 1
ATOM 553 C C . LEU A 1 71 ? 22.880 4.084 -45.159 1.00 52.53 71 LEU A C 1
ATOM 555 O O . LEU A 1 71 ? 21.685 3.984 -45.428 1.00 52.53 71 LEU A O 1
ATOM 559 N N . ASN A 1 72 ? 23.362 3.633 -44.010 1.00 57.56 72 ASN A N 1
ATOM 560 C CA . ASN A 1 72 ? 22.537 3.371 -42.834 1.00 57.56 72 ASN A CA 1
ATOM 561 C C . ASN A 1 72 ? 23.284 3.797 -41.564 1.00 57.56 72 ASN A C 1
ATOM 563 O O . ASN A 1 72 ? 23.440 3.054 -40.601 1.00 57.56 72 ASN A O 1
ATOM 567 N N . CYS A 1 73 ? 23.674 5.074 -41.537 1.00 46.91 73 CYS A N 1
ATOM 568 C CA . CYS A 1 73 ? 24.142 5.780 -40.344 1.00 46.91 73 CYS A CA 1
ATOM 569 C C . CYS A 1 73 ? 23.008 6.144 -39.358 1.00 46.91 73 CYS A C 1
ATOM 571 O O . CYS A 1 73 ? 23.215 6.938 -38.444 1.00 46.91 73 CYS A O 1
ATOM 573 N N . CYS A 1 74 ? 21.818 5.536 -39.467 1.00 50.41 74 CYS A N 1
ATOM 574 C CA . CYS A 1 74 ? 20.789 5.570 -38.423 1.00 50.41 74 CYS A CA 1
ATOM 575 C C . CYS A 1 74 ? 21.166 4.628 -37.260 1.00 50.41 74 CYS A C 1
ATOM 577 O O . CYS A 1 74 ? 20.438 3.715 -36.868 1.00 50.41 74 CYS A O 1
ATOM 579 N N . SER A 1 75 ? 22.348 4.876 -36.704 1.00 54.28 75 SER A N 1
ATOM 580 C CA . SER A 1 75 ? 22.962 4.207 -35.569 1.00 54.28 75 SER A CA 1
ATOM 581 C C . SER A 1 75 ? 22.152 4.489 -34.302 1.00 54.28 75 SER A C 1
ATOM 583 O O . SER A 1 75 ? 22.204 5.566 -33.721 1.00 54.28 75 SER A O 1
ATOM 585 N N . THR A 1 76 ? 21.329 3.514 -33.909 1.00 65.69 76 THR A N 1
ATOM 586 C CA . THR A 1 76 ? 20.690 3.317 -32.591 1.00 65.69 76 THR A CA 1
ATOM 587 C C . THR A 1 76 ? 20.946 4.415 -31.545 1.00 65.69 76 THR A C 1
ATOM 589 O O . THR A 1 76 ? 21.708 4.239 -30.590 1.00 65.69 76 THR A O 1
ATOM 592 N N . THR A 1 77 ? 20.288 5.563 -31.689 1.00 73.62 77 THR A N 1
ATOM 593 C CA . THR A 1 77 ? 20.404 6.656 -30.723 1.00 73.62 77 THR A CA 1
ATOM 594 C C . THR A 1 77 ? 19.638 6.282 -29.447 1.00 73.62 77 THR A C 1
ATOM 596 O O . THR A 1 77 ? 18.454 5.950 -29.485 1.00 73.62 77 THR A O 1
ATOM 599 N N . LYS A 1 78 ? 20.292 6.338 -28.276 1.00 77.00 78 LYS A N 1
ATOM 600 C CA . LYS A 1 78 ? 19.749 5.943 -26.947 1.00 77.00 78 LYS A CA 1
ATOM 601 C C . LYS A 1 78 ? 18.631 6.864 -26.412 1.00 77.00 78 LYS A C 1
ATOM 603 O O . LYS A 1 78 ? 18.327 6.868 -25.221 1.00 77.00 78 LYS A O 1
ATOM 608 N N . GLY A 1 79 ? 18.022 7.658 -27.287 1.00 84.12 79 GLY A N 1
ATOM 609 C CA . GLY A 1 79 ? 17.086 8.722 -26.958 1.00 84.12 79 GLY A CA 1
ATOM 610 C C . GLY A 1 79 ? 15.843 8.658 -27.833 1.00 84.12 79 GLY A C 1
ATOM 611 O O . GLY A 1 79 ? 15.104 7.673 -27.791 1.00 84.12 79 GLY A O 1
ATOM 612 N N . THR A 1 80 ? 15.608 9.719 -28.598 1.00 85.19 80 THR A N 1
ATOM 613 C CA . THR A 1 80 ? 14.366 10.015 -29.335 1.00 85.19 80 THR A CA 1
ATOM 614 C C . THR A 1 80 ? 13.849 8.848 -30.179 1.00 85.19 80 THR A C 1
ATOM 616 O O . THR A 1 80 ? 12.700 8.437 -30.006 1.00 85.19 80 THR A O 1
ATOM 619 N N . SER A 1 81 ? 14.707 8.243 -31.002 1.00 86.00 81 SER A N 1
ATOM 620 C CA . SER A 1 81 ? 14.353 7.107 -31.869 1.00 86.00 81 SER A CA 1
ATOM 621 C C . SER A 1 81 ? 13.859 5.879 -31.083 1.00 86.00 81 SER A C 1
ATOM 623 O O . SER A 1 81 ? 12.952 5.169 -31.522 1.00 86.00 81 SER A O 1
ATOM 625 N N . SER A 1 82 ? 14.392 5.652 -29.876 1.00 85.19 82 SER A N 1
ATOM 626 C CA . SER A 1 82 ? 14.011 4.537 -28.999 1.00 85.19 82 SER A CA 1
ATOM 627 C C . SER A 1 82 ? 12.701 4.767 -28.230 1.00 85.19 82 SER A C 1
ATOM 629 O O . SER A 1 82 ? 12.022 3.801 -27.878 1.00 85.19 82 SER A O 1
ATOM 631 N N . PHE A 1 83 ? 12.327 6.021 -27.930 1.00 85.81 83 PHE A N 1
ATOM 632 C CA . PHE A 1 83 ? 11.092 6.335 -27.191 1.00 85.81 83 PHE A CA 1
ATOM 633 C C . PHE A 1 83 ? 9.837 6.075 -28.033 1.00 85.81 83 PHE A C 1
ATOM 635 O O . PHE A 1 83 ? 8.847 5.587 -27.486 1.00 85.81 83 PHE A O 1
ATOM 642 N N . GLY A 1 84 ? 9.896 6.311 -29.350 1.00 90.44 84 GLY A N 1
ATOM 643 C CA . GLY A 1 84 ? 8.771 6.077 -30.266 1.00 90.44 84 GLY A CA 1
ATOM 644 C C . GLY A 1 84 ? 8.288 4.622 -30.289 1.00 90.44 84 GLY A C 1
ATOM 645 O O . GLY A 1 84 ? 7.098 4.361 -30.431 1.00 90.44 84 GLY A O 1
ATOM 646 N N . LYS A 1 85 ? 9.186 3.660 -30.039 1.00 88.81 85 LYS A N 1
ATOM 647 C CA . LYS A 1 85 ? 8.876 2.220 -30.044 1.00 88.81 85 LYS A CA 1
ATOM 648 C C . LYS A 1 85 ? 8.279 1.695 -28.720 1.00 88.81 85 LYS A C 1
ATOM 650 O O . LYS A 1 85 ? 7.992 0.507 -28.600 1.00 88.81 85 LYS A O 1
ATOM 655 N N . ARG A 1 86 ? 8.063 2.534 -27.693 1.00 89.38 86 ARG A N 1
ATOM 656 C CA . ARG A 1 86 ? 7.620 2.101 -26.341 1.00 89.38 86 ARG A CA 1
ATOM 657 C C . ARG A 1 86 ? 6.092 2.012 -26.187 1.00 89.38 86 ARG A C 1
ATOM 659 O O . ARG A 1 86 ? 5.500 2.608 -25.276 1.00 89.38 86 ARG A O 1
ATOM 666 N N . HIS A 1 87 ? 5.436 1.232 -27.048 1.00 90.12 87 HIS A N 1
ATOM 667 C CA . HIS A 1 87 ? 3.983 1.010 -26.979 1.00 90.12 87 HIS A CA 1
ATOM 668 C C . HIS A 1 87 ? 3.576 -0.072 -25.961 1.00 90.12 87 HIS A C 1
ATOM 670 O O . HIS A 1 87 ? 2.511 0.020 -25.348 1.00 90.12 87 HIS A O 1
ATOM 676 N N . THR A 1 88 ? 4.435 -1.060 -25.703 1.00 91.19 88 THR A N 1
ATOM 677 C CA . THR A 1 88 ? 4.140 -2.167 -24.778 1.00 91.19 88 THR A CA 1
ATOM 678 C C . THR A 1 88 ? 4.275 -1.724 -23.322 1.00 91.19 88 THR A C 1
ATOM 680 O O . THR A 1 88 ? 5.230 -1.043 -22.947 1.00 91.19 88 THR A O 1
ATOM 683 N N . LYS A 1 89 ? 3.313 -2.098 -22.468 1.00 91.19 89 LYS A N 1
ATOM 684 C CA . LYS A 1 89 ? 3.304 -1.722 -21.046 1.00 91.19 89 LYS A CA 1
ATOM 685 C C . LYS A 1 89 ? 3.696 -2.902 -20.161 1.00 91.19 89 LYS A C 1
ATOM 687 O O . LYS A 1 89 ? 2.965 -3.887 -20.079 1.00 91.19 89 LYS A O 1
ATOM 692 N N . SER A 1 90 ? 4.801 -2.760 -19.429 1.00 94.25 90 SER A N 1
ATOM 693 C CA . SER A 1 90 ? 5.247 -3.763 -18.451 1.00 94.25 90 SER A CA 1
ATOM 694 C C . SER A 1 90 ? 4.415 -3.732 -17.167 1.00 94.25 90 SER A C 1
ATOM 696 O O . SER A 1 90 ? 4.123 -4.784 -16.602 1.00 94.25 90 SER A O 1
ATOM 698 N N . HIS A 1 91 ? 3.982 -2.541 -16.727 1.00 95.94 91 HIS A N 1
ATOM 699 C CA . HIS A 1 91 ? 3.237 -2.354 -15.480 1.00 95.94 91 HIS A CA 1
ATOM 700 C C . HIS A 1 91 ? 1.777 -1.933 -15.693 1.00 95.94 91 HIS A C 1
ATOM 702 O O . HIS A 1 91 ? 1.496 -0.950 -16.379 1.00 95.94 91 HIS A O 1
ATOM 708 N N . THR A 1 92 ? 0.851 -2.615 -15.017 1.00 95.31 92 THR A N 1
ATOM 709 C CA . THR A 1 92 ? -0.574 -2.254 -14.928 1.00 95.31 92 THR A CA 1
ATOM 710 C C . THR A 1 92 ? -1.001 -1.961 -13.490 1.00 95.31 92 THR A C 1
ATOM 712 O O . THR A 1 92 ? -0.219 -2.091 -12.543 1.00 95.31 92 THR A O 1
ATOM 715 N N . LEU A 1 93 ? -2.253 -1.525 -13.319 1.00 96.56 93 LEU A N 1
ATOM 716 C CA . LEU A 1 93 ? -2.864 -1.320 -12.006 1.00 96.56 93 LEU A CA 1
ATOM 717 C C . LEU A 1 93 ? -2.939 -2.643 -11.232 1.00 96.56 93 LEU A C 1
ATOM 719 O O . LEU A 1 93 ? -3.294 -3.685 -11.780 1.00 96.56 93 LEU A O 1
ATOM 723 N N . CYS A 1 94 ? -2.590 -2.597 -9.949 1.00 96.44 94 CYS A N 1
ATOM 724 C CA . CYS A 1 94 ? -2.680 -3.739 -9.048 1.00 96.44 94 CYS A CA 1
ATOM 725 C C . CYS A 1 94 ? -3.999 -3.716 -8.268 1.00 96.44 94 CYS A C 1
ATOM 727 O O . CYS A 1 94 ? -4.308 -2.712 -7.626 1.00 96.44 94 CYS A O 1
ATOM 729 N N . ARG A 1 95 ? -4.714 -4.850 -8.222 1.00 94.12 95 ARG A N 1
ATOM 730 C CA . ARG A 1 95 ? -5.996 -4.975 -7.501 1.00 94.12 95 ARG A CA 1
ATOM 731 C C . ARG A 1 95 ? -5.900 -4.710 -5.993 1.00 94.12 95 ARG A C 1
ATOM 733 O O . ARG A 1 95 ? -6.830 -4.165 -5.421 1.00 94.12 95 ARG A O 1
ATOM 740 N N . ARG A 1 96 ? -4.781 -5.056 -5.344 1.00 94.38 96 ARG A N 1
ATOM 741 C CA . ARG A 1 96 ? -4.612 -4.875 -3.888 1.00 94.38 96 ARG A CA 1
ATOM 742 C C . ARG A 1 96 ? -4.320 -3.424 -3.497 1.00 94.38 96 ARG A C 1
ATOM 744 O O . ARG A 1 96 ? -4.857 -2.937 -2.514 1.00 94.38 96 ARG A O 1
ATOM 751 N N . CYS A 1 97 ? -3.416 -2.753 -4.215 1.00 92.44 97 CYS A N 1
ATOM 752 C CA . CYS A 1 97 ? -2.896 -1.4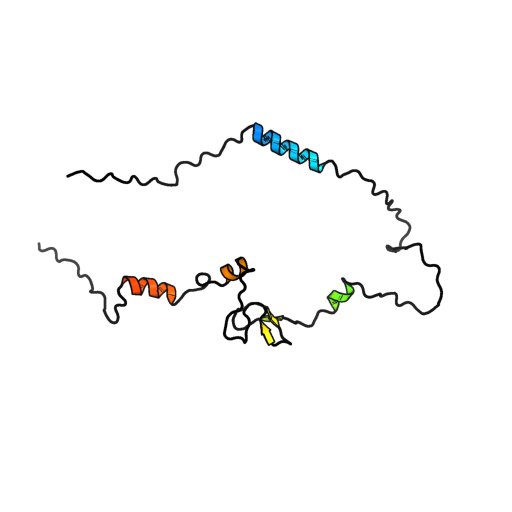46 -3.797 1.00 92.44 97 CYS A CA 1
ATOM 753 C C . CYS A 1 97 ? -3.305 -0.266 -4.684 1.00 92.44 97 CYS A C 1
ATOM 755 O O . CYS A 1 97 ? -2.876 0.847 -4.397 1.00 92.44 97 CYS A O 1
ATOM 757 N N . GLY A 1 98 ? -4.012 -0.486 -5.795 1.00 92.69 98 GLY A N 1
ATOM 758 C CA . GLY A 1 98 ? -4.433 0.570 -6.729 1.00 92.69 98 GLY A CA 1
ATOM 759 C C . GLY A 1 98 ? -3.304 1.232 -7.533 1.00 92.69 98 GLY A C 1
ATOM 760 O O . GLY A 1 98 ? -3.563 1.906 -8.519 1.00 92.69 98 GLY A O 1
ATOM 761 N N . ASN A 1 99 ? -2.038 1.018 -7.168 1.00 93.44 99 ASN A N 1
ATOM 762 C CA . ASN A 1 99 ? -0.885 1.572 -7.883 1.00 93.44 99 ASN A CA 1
ATOM 763 C C . ASN A 1 99 ? -0.591 0.830 -9.199 1.00 93.44 99 ASN A C 1
ATOM 765 O O . ASN A 1 99 ? -0.722 -0.399 -9.267 1.00 93.44 99 ASN A O 1
ATOM 769 N N . ARG A 1 100 ? -0.085 1.556 -10.210 1.00 95.75 100 ARG A N 1
ATOM 770 C CA . ARG A 1 100 ? 0.464 0.990 -11.458 1.00 95.75 100 ARG A CA 1
ATOM 771 C C . ARG A 1 100 ? 1.840 0.365 -11.206 1.00 95.75 100 ARG A C 1
ATOM 773 O O . ARG A 1 100 ? 2.870 0.948 -11.515 1.00 95.75 100 ARG A O 1
ATOM 780 N N . ALA A 1 101 ? 1.845 -0.802 -10.575 1.00 95.00 101 ALA A N 1
ATOM 781 C CA . ALA A 1 101 ? 3.061 -1.506 -10.171 1.00 95.00 101 ALA A CA 1
ATOM 782 C C . ALA A 1 101 ? 2.991 -3.021 -10.416 1.00 95.00 101 ALA A C 1
ATOM 784 O O . ALA A 1 101 ? 3.918 -3.741 -10.050 1.00 95.00 101 ALA A O 1
ATOM 785 N N . PHE A 1 102 ? 1.898 -3.524 -10.997 1.00 97.00 102 PHE A N 1
ATOM 786 C CA . PHE A 1 102 ? 1.752 -4.944 -11.304 1.00 97.00 102 PHE A CA 1
ATOM 787 C C . PHE A 1 102 ? 2.484 -5.280 -12.598 1.00 97.00 102 PHE A C 1
ATOM 789 O O . PHE A 1 102 ? 2.121 -4.757 -13.647 1.00 97.00 102 PHE A O 1
ATOM 796 N N . HIS A 1 103 ? 3.508 -6.126 -12.534 1.00 97.00 103 HIS A N 1
ATOM 797 C CA . HIS A 1 103 ? 4.266 -6.543 -13.704 1.00 97.00 103 HIS A CA 1
ATOM 798 C C . HIS A 1 103 ? 3.500 -7.611 -14.497 1.00 97.00 103 HIS A C 1
ATOM 800 O O . HIS A 1 103 ? 3.185 -8.676 -13.968 1.00 97.00 103 HIS A O 1
ATOM 806 N N . ARG A 1 104 ? 3.217 -7.360 -15.780 1.00 94.81 104 ARG A N 1
ATOM 807 C CA . ARG A 1 104 ? 2.377 -8.242 -16.611 1.00 94.81 104 ARG A CA 1
ATOM 808 C C . ARG A 1 104 ? 3.010 -9.593 -16.922 1.00 94.81 104 ARG A C 1
ATOM 810 O O . ARG A 1 104 ? 2.280 -10.576 -16.959 1.00 94.81 104 ARG A O 1
ATOM 817 N N . GLN A 1 105 ? 4.320 -9.643 -17.150 1.00 95.00 105 GLN A N 1
ATOM 818 C CA . GLN A 1 105 ? 5.033 -10.889 -17.459 1.00 95.00 105 GLN A CA 1
ATOM 819 C C . GLN A 1 105 ? 5.254 -11.725 -16.193 1.00 95.00 105 GLN A C 1
ATOM 821 O O . GLN A 1 105 ? 4.691 -12.800 -16.068 1.00 95.00 105 GLN A O 1
ATOM 826 N N . HIS A 1 106 ? 5.959 -11.167 -15.204 1.00 94.56 106 HIS A N 1
ATOM 827 C CA . HIS A 1 106 ? 6.258 -11.837 -13.931 1.00 94.56 106 HIS A CA 1
ATOM 828 C C . HIS A 1 106 ? 5.077 -11.982 -12.962 1.00 94.56 106 HIS A C 1
ATOM 830 O O . HIS A 1 106 ? 5.242 -12.562 -11.898 1.00 94.56 106 HIS A O 1
ATOM 836 N N . LYS A 1 107 ? 3.903 -11.426 -13.286 1.00 94.56 107 LYS A N 1
ATOM 837 C CA . LYS A 1 107 ? 2.673 -11.491 -12.474 1.00 94.56 107 LYS A CA 1
ATOM 838 C C . LYS A 1 107 ? 2.851 -11.058 -11.014 1.00 94.56 107 LYS A C 1
ATOM 840 O O . LYS A 1 107 ? 2.104 -11.493 -10.144 1.00 94.56 107 LYS A O 1
ATOM 845 N N . THR A 1 108 ? 3.799 -10.168 -10.734 1.00 96.25 108 THR A N 1
AT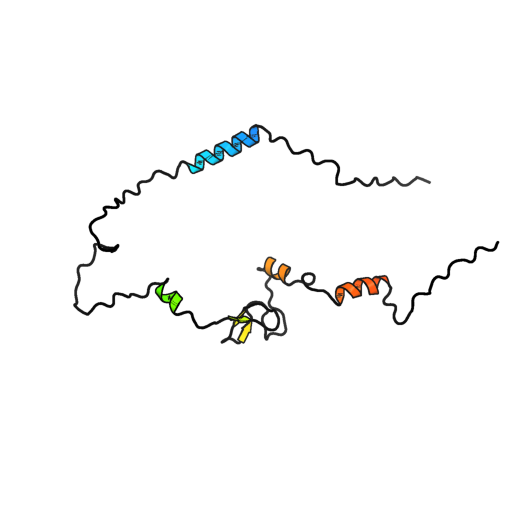OM 846 C CA . THR A 1 108 ? 4.128 -9.718 -9.377 1.00 96.25 108 THR A CA 1
ATOM 847 C C . THR A 1 108 ? 4.021 -8.204 -9.252 1.00 96.25 108 THR A C 1
ATOM 849 O O . THR A 1 108 ? 4.357 -7.443 -10.161 1.00 96.25 108 THR A O 1
ATOM 852 N N . CYS A 1 109 ? 3.512 -7.728 -8.115 1.00 96.56 109 CYS A N 1
ATOM 853 C CA . CYS A 1 109 ? 3.413 -6.299 -7.841 1.00 96.56 109 CYS A CA 1
ATOM 854 C C . CYS A 1 109 ? 4.661 -5.771 -7.135 1.00 96.56 109 CYS A C 1
ATOM 856 O O . CYS A 1 109 ? 4.908 -6.093 -5.972 1.00 96.56 109 CYS A O 1
ATOM 858 N N . ALA A 1 110 ? 5.361 -4.840 -7.783 1.00 94.44 110 ALA A N 1
ATOM 859 C CA . ALA A 1 110 ? 6.529 -4.175 -7.215 1.00 94.44 110 ALA A CA 1
ATOM 860 C C . ALA A 1 110 ? 6.184 -3.310 -5.992 1.00 94.44 110 ALA A C 1
ATOM 862 O O . ALA A 1 110 ? 7.046 -3.028 -5.176 1.00 94.44 110 ALA A O 1
ATOM 863 N N . SER A 1 111 ? 4.936 -2.871 -5.800 1.00 93.12 111 SER A N 1
ATOM 864 C CA . SER A 1 111 ? 4.589 -2.055 -4.626 1.00 93.12 111 SER A CA 1
ATOM 865 C C . SER A 1 111 ? 4.201 -2.902 -3.415 1.00 93.12 111 SER A C 1
ATOM 867 O O . SER A 1 111 ? 4.736 -2.683 -2.331 1.00 93.12 111 SER A O 1
ATOM 869 N N . CYS A 1 112 ? 3.265 -3.841 -3.570 1.00 94.00 112 CYS A N 1
ATOM 870 C CA . CYS A 1 112 ? 2.677 -4.578 -2.445 1.00 94.00 112 CYS A CA 1
ATOM 871 C C . CYS A 1 112 ? 3.055 -6.062 -2.373 1.00 94.00 112 CYS A C 1
ATOM 873 O O . CYS A 1 112 ? 2.738 -6.685 -1.366 1.00 94.00 112 CYS A O 1
ATOM 875 N N . GLY A 1 113 ? 3.709 -6.625 -3.394 1.00 95.12 113 GLY A N 1
ATOM 876 C CA . GLY A 1 113 ? 4.085 -8.042 -3.428 1.00 95.12 113 GLY A CA 1
ATOM 877 C C . GLY A 1 113 ? 2.976 -9.010 -3.851 1.00 95.12 113 GLY A C 1
ATOM 878 O O . GLY A 1 113 ? 3.199 -10.209 -3.810 1.00 95.12 113 GLY A O 1
ATOM 879 N N . TYR A 1 114 ? 1.796 -8.533 -4.273 1.00 95.44 114 TYR A N 1
ATOM 880 C CA . TYR A 1 114 ? 0.734 -9.397 -4.822 1.00 95.44 114 TYR A CA 1
ATOM 881 C C . TYR A 1 114 ? 1.302 -10.303 -5.937 1.00 95.44 114 TYR A C 1
ATOM 883 O O . TYR A 1 114 ? 1.968 -9.747 -6.816 1.00 95.44 114 TYR A O 1
ATOM 891 N N . PRO A 1 115 ? 1.077 -11.634 -5.929 1.00 94.75 115 PRO A N 1
ATOM 892 C CA . PRO A 1 115 ? 0.051 -12.390 -5.190 1.00 94.75 115 PRO A CA 1
ATOM 893 C C . PRO A 1 115 ? 0.411 -12.840 -3.763 1.00 94.75 115 PRO A C 1
ATOM 895 O O . PRO A 1 115 ? -0.450 -13.407 -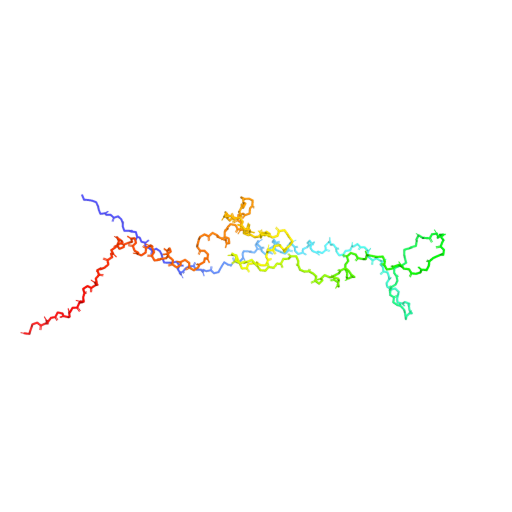3.098 1.00 94.75 115 PRO A O 1
ATOM 898 N N . ALA A 1 116 ? 1.619 -12.572 -3.257 1.00 95.25 116 ALA A N 1
ATOM 899 C CA . ALA A 1 116 ? 2.037 -13.034 -1.931 1.00 95.25 116 ALA A CA 1
ATOM 900 C C . ALA A 1 116 ? 1.047 -12.619 -0.826 1.00 95.25 116 ALA A C 1
ATOM 902 O O . ALA A 1 116 ? 0.458 -11.531 -0.875 1.00 95.25 116 ALA A O 1
ATOM 903 N N . ALA A 1 117 ? 0.866 -13.474 0.183 1.00 93.69 117 ALA A N 1
ATOM 904 C CA . ALA A 1 117 ? -0.052 -13.210 1.292 1.00 93.69 117 ALA A CA 1
ATOM 905 C C . ALA A 1 117 ? 0.390 -11.986 2.112 1.00 93.69 117 ALA A C 1
ATOM 907 O O . ALA A 1 117 ? -0.406 -11.085 2.382 1.00 93.69 117 ALA A O 1
ATOM 908 N N . LYS A 1 118 ? 1.686 -11.911 2.438 1.00 93.50 118 LYS A N 1
ATOM 909 C CA . LYS A 1 118 ? 2.273 -10.790 3.182 1.00 93.50 118 LYS A CA 1
ATOM 910 C C . LYS A 1 118 ? 2.450 -9.562 2.285 1.00 93.50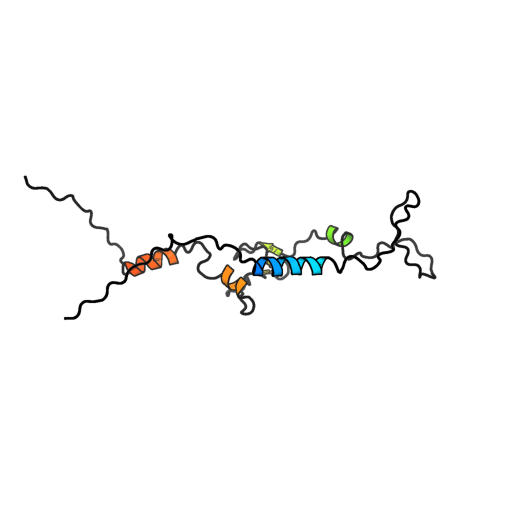 118 LYS A C 1
ATOM 912 O O . LYS A 1 118 ? 2.754 -9.673 1.096 1.00 93.50 118 LYS A O 1
ATOM 917 N N . LEU A 1 119 ? 2.273 -8.373 2.862 1.00 92.56 119 LEU A N 1
ATOM 918 C CA . LEU A 1 119 ? 2.609 -7.128 2.175 1.00 92.56 119 LEU A CA 1
ATOM 919 C C . LEU A 1 119 ? 4.128 -6.952 2.112 1.00 92.56 119 LEU A C 1
ATOM 921 O O . LEU A 1 119 ? 4.825 -7.112 3.109 1.00 92.56 119 LEU A O 1
ATOM 925 N N . ARG A 1 120 ? 4.628 -6.554 0.942 1.00 94.38 120 ARG A N 1
ATOM 926 C CA . ARG A 1 120 ? 6.044 -6.226 0.744 1.00 94.38 120 ARG A CA 1
ATOM 927 C C . ARG A 1 120 ? 6.420 -4.931 1.481 1.00 94.38 120 ARG A C 1
ATOM 929 O O . ARG A 1 120 ? 5.894 -3.861 1.157 1.00 94.38 120 ARG A O 1
ATOM 936 N N . SER A 1 121 ? 7.376 -5.011 2.404 1.00 92.38 121 SER A N 1
ATOM 937 C CA . SER A 1 121 ? 7.968 -3.877 3.129 1.00 92.38 121 SER A CA 1
ATOM 938 C C . SER A 1 121 ? 9.458 -4.111 3.377 1.00 92.38 121 SER A C 1
ATOM 940 O O . SER A 1 121 ? 9.852 -5.249 3.600 1.00 92.38 121 SER A O 1
ATOM 942 N N . TYR A 1 122 ? 10.262 -3.045 3.376 1.00 94.44 122 TYR A N 1
ATOM 943 C CA . TYR A 1 122 ? 11.693 -3.107 3.700 1.00 94.44 122 TYR A CA 1
ATOM 944 C C . TYR A 1 122 ? 12.070 -2.031 4.710 1.00 94.44 122 TYR A C 1
ATOM 946 O O . TYR A 1 122 ? 11.516 -0.928 4.669 1.00 94.44 122 TYR A O 1
ATOM 954 N N . GLU A 1 123 ? 13.048 -2.336 5.561 1.00 94.62 123 GLU A N 1
ATOM 955 C CA . GLU A 1 123 ? 13.560 -1.429 6.596 1.00 94.62 123 GLU A CA 1
ATOM 956 C C . GLU A 1 123 ? 14.315 -0.228 6.026 1.00 94.62 123 GLU A C 1
ATOM 958 O O . GLU A 1 123 ? 14.175 0.885 6.522 1.00 94.62 123 GLU A O 1
ATOM 963 N N . TRP A 1 124 ? 15.021 -0.389 4.908 1.00 94.81 124 TRP A N 1
ATOM 964 C CA . TRP A 1 124 ? 15.689 0.740 4.250 1.00 94.81 124 TRP A CA 1
ATOM 965 C C . TRP A 1 124 ? 14.694 1.778 3.689 1.00 94.81 124 TRP A C 1
ATOM 967 O O . TRP A 1 124 ? 15.046 2.921 3.413 1.00 94.81 124 TRP A O 1
ATOM 977 N N . GLY A 1 125 ? 13.416 1.411 3.546 1.00 92.25 125 GLY A N 1
ATOM 978 C CA . GLY A 1 125 ? 12.360 2.239 2.969 1.00 92.25 125 GLY A CA 1
ATOM 979 C C . GLY A 1 125 ? 11.416 2.874 3.995 1.00 92.25 125 GLY A C 1
ATOM 980 O O . GLY A 1 12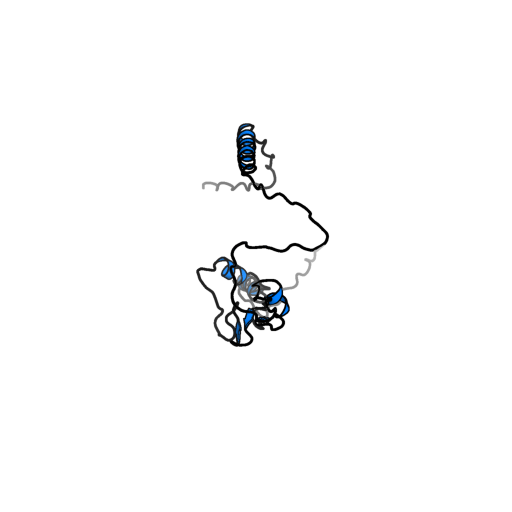5 ? 10.198 2.770 3.831 1.00 92.25 125 GLY A O 1
ATOM 981 N N . GLN A 1 126 ? 11.921 3.563 5.023 1.00 94.31 126 GLN A N 1
ATOM 982 C CA . GLN A 1 126 ? 11.092 4.127 6.111 1.00 94.31 126 GLN A CA 1
ATOM 983 C C . GLN A 1 126 ? 9.953 5.044 5.616 1.00 94.31 126 GLN A C 1
ATOM 985 O O . GLN A 1 126 ? 8.797 4.934 6.037 1.00 94.31 126 GLN A O 1
ATOM 990 N N . LYS A 1 127 ? 10.220 5.893 4.614 1.00 95.12 127 LYS A N 1
ATOM 991 C CA . LYS A 1 127 ? 9.184 6.733 3.978 1.00 95.12 127 LYS A CA 1
ATOM 992 C C . LYS A 1 127 ? 8.103 5.902 3.279 1.00 95.12 127 LYS A C 1
ATOM 994 O O . LYS A 1 127 ? 6.931 6.282 3.285 1.00 95.12 127 LYS A O 1
ATOM 999 N N . ALA A 1 128 ? 8.481 4.781 2.665 1.00 93.06 128 ALA A N 1
ATOM 1000 C CA . ALA A 1 128 ? 7.540 3.891 1.995 1.00 93.06 128 ALA A CA 1
ATOM 1001 C C . ALA A 1 128 ? 6.620 3.192 3.005 1.00 93.06 128 ALA A C 1
ATOM 1003 O O . ALA A 1 128 ? 5.420 3.086 2.745 1.00 93.06 128 ALA A O 1
ATOM 1004 N N . LYS A 1 129 ? 7.155 2.801 4.170 1.00 93.12 129 LYS A N 1
ATOM 1005 C CA . LYS A 1 129 ? 6.366 2.270 5.289 1.00 93.12 129 LYS A CA 1
ATOM 1006 C C . LYS A 1 129 ? 5.338 3.282 5.786 1.00 93.12 129 LYS A C 1
ATOM 1008 O O . LYS A 1 129 ? 4.149 2.973 5.817 1.00 93.12 129 LYS A O 1
ATOM 1013 N N . ARG A 1 130 ? 5.757 4.525 6.056 1.00 93.88 130 ARG A N 1
ATOM 1014 C CA . ARG A 1 130 ? 4.863 5.598 6.535 1.00 93.88 130 ARG A CA 1
ATOM 1015 C C . ARG A 1 130 ? 3.671 5.866 5.610 1.00 93.88 130 ARG A C 1
ATOM 1017 O O . ARG A 1 130 ? 2.595 6.198 6.085 1.00 93.88 130 ARG A O 1
ATOM 1024 N N . ARG A 1 131 ? 3.826 5.704 4.292 1.00 93.25 131 ARG A N 1
ATOM 1025 C CA . ARG A 1 131 ? 2.723 5.888 3.326 1.00 93.25 131 ARG A CA 1
ATOM 1026 C C . ARG A 1 131 ? 1.661 4.780 3.384 1.00 93.25 131 ARG A C 1
ATOM 1028 O O . ARG A 1 131 ? 0.535 5.008 2.955 1.00 93.25 131 ARG A O 1
ATOM 1035 N N . LYS A 1 132 ? 2.020 3.587 3.863 1.00 90.75 132 LYS A N 1
ATOM 1036 C CA . LYS A 1 132 ? 1.175 2.378 3.834 1.00 90.75 132 LYS A CA 1
ATOM 1037 C C . LYS A 1 132 ? 0.753 1.885 5.217 1.00 90.75 132 LYS A C 1
ATOM 1039 O O . LYS A 1 132 ? -0.017 0.936 5.296 1.00 90.75 132 LYS A O 1
ATOM 1044 N N . THR A 1 133 ? 1.284 2.484 6.278 1.00 92.88 133 THR A N 1
ATOM 1045 C CA . THR A 1 133 ? 0.992 2.077 7.651 1.00 92.88 133 THR A CA 1
ATOM 1046 C C . THR A 1 133 ? -0.474 2.313 8.017 1.00 92.88 133 THR A C 1
ATOM 1048 O O . THR A 1 133 ? -1.165 3.143 7.416 1.00 92.88 133 THR A O 1
ATOM 1051 N N . THR A 1 134 ? -0.946 1.585 9.023 1.00 91.94 134 THR A N 1
ATOM 1052 C CA . THR A 1 134 ? -2.257 1.790 9.640 1.00 91.94 134 THR A CA 1
ATOM 1053 C C . THR A 1 134 ? -2.392 3.248 10.076 1.00 91.94 134 THR A C 1
ATOM 1055 O O . THR A 1 134 ? -1.491 3.788 10.709 1.00 91.94 134 THR A O 1
ATOM 1058 N N . GLY A 1 135 ? -3.493 3.908 9.712 1.00 91.69 135 GLY A N 1
ATOM 1059 C CA . GLY A 1 135 ? -3.668 5.347 9.960 1.00 91.69 135 GLY A CA 1
ATOM 1060 C C . GLY A 1 135 ? -3.930 6.174 8.707 1.00 91.69 135 GLY A C 1
ATOM 1061 O O . GLY A 1 135 ? -4.673 7.147 8.762 1.00 91.69 135 GLY A O 1
ATOM 1062 N N . THR A 1 136 ? -3.370 5.780 7.561 1.00 92.38 136 THR A N 1
ATOM 1063 C CA . THR A 1 136 ? -3.421 6.598 6.332 1.00 92.38 136 THR A CA 1
ATOM 1064 C C . THR A 1 136 ? -4.733 6.468 5.552 1.00 92.38 136 THR A C 1
ATOM 1066 O O . THR A 1 136 ? -5.044 7.314 4.718 1.00 92.38 136 THR A O 1
ATOM 1069 N N . GLY A 1 137 ? -5.499 5.401 5.801 1.00 92.12 137 GLY A N 1
ATOM 1070 C CA . GLY A 1 137 ? -6.737 5.083 5.088 1.00 92.12 137 GLY A CA 1
ATOM 1071 C C . GLY A 1 137 ? -8.021 5.486 5.820 1.00 92.12 137 GLY A C 1
ATOM 1072 O O . GLY A 1 137 ? -8.027 6.201 6.817 1.00 92.12 137 GLY A O 1
ATOM 1073 N N . ARG A 1 138 ? -9.157 4.958 5.345 1.00 93.62 138 ARG A N 1
ATOM 1074 C CA . ARG A 1 138 ? -10.492 5.284 5.884 1.00 93.62 138 ARG A CA 1
ATOM 1075 C C . ARG A 1 138 ? -10.706 4.844 7.340 1.00 93.62 138 ARG A C 1
ATOM 1077 O O . ARG A 1 138 ? -11.512 5.465 8.030 1.00 93.62 138 ARG A O 1
ATOM 1084 N N . MET A 1 139 ? -9.987 3.814 7.801 1.00 94.75 139 MET A N 1
ATOM 1085 C CA . MET A 1 139 ? -10.058 3.255 9.163 1.00 94.75 139 MET A CA 1
ATOM 1086 C C . MET A 1 139 ? -11.496 3.009 9.668 1.00 94.75 139 MET A C 1
ATOM 1088 O O . MET A 1 139 ? -11.807 3.334 10.809 1.00 94.75 139 MET A O 1
ATOM 1092 N N . LYS A 1 140 ? -12.381 2.446 8.825 1.00 93.00 140 LYS A N 1
ATOM 1093 C CA . LYS A 1 140 ? -13.814 2.269 9.144 1.00 93.00 140 LYS A 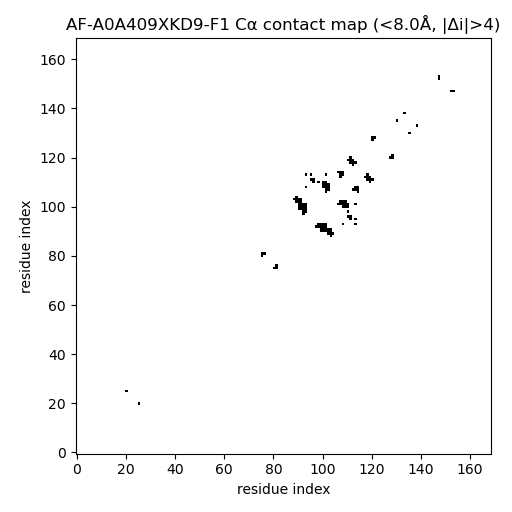CA 1
ATOM 1094 C C . LYS A 1 140 ? -14.032 1.515 10.464 1.00 93.00 140 LYS A C 1
ATOM 1096 O O . LYS A 1 140 ? -14.783 1.983 11.304 1.00 93.00 140 LYS A O 1
ATOM 1101 N N . TYR A 1 141 ? -13.330 0.398 10.654 1.00 93.25 141 TYR A N 1
ATOM 1102 C CA . TYR A 1 141 ? -13.439 -0.417 11.865 1.00 93.25 141 TYR A CA 1
ATOM 1103 C C . TYR A 1 141 ? -12.714 0.212 13.063 1.00 93.25 141 TYR A C 1
ATOM 1105 O O . TYR A 1 141 ? -13.331 0.519 14.076 1.00 93.25 141 TYR A O 1
ATOM 1113 N N . LEU A 1 142 ? -11.411 0.484 12.929 1.00 94.31 142 LEU A N 1
ATOM 1114 C CA . LEU A 1 142 ? -10.573 0.942 14.047 1.00 94.31 142 LEU A CA 1
ATOM 1115 C C . LEU A 1 142 ? -11.054 2.256 14.686 1.00 94.31 142 LEU A C 1
ATOM 1117 O O . LEU A 1 142 ? -10.950 2.405 15.900 1.00 94.31 142 LEU A O 1
ATOM 1121 N N . LYS A 1 143 ? -11.626 3.183 13.903 1.00 91.44 143 LYS A N 1
ATOM 1122 C CA . LYS A 1 143 ? -12.205 4.428 14.441 1.00 91.44 143 LYS A CA 1
ATOM 1123 C C . LYS A 1 143 ? -13.358 4.158 15.403 1.00 91.44 143 LYS A C 1
ATOM 1125 O O . LYS A 1 143 ? -13.493 4.838 16.416 1.00 91.44 143 LYS A O 1
ATOM 1130 N N . GLU A 1 144 ? -14.194 3.176 15.082 1.00 92.69 144 GLU A N 1
ATOM 1131 C CA . GLU A 1 144 ? -15.330 2.821 15.920 1.00 92.69 144 GLU A CA 1
ATOM 1132 C C . GLU A 1 144 ? -14.897 2.026 17.156 1.00 92.69 144 GLU A C 1
ATOM 1134 O O . GLU A 1 144 ? -15.429 2.251 18.244 1.00 92.69 144 GLU A O 1
ATOM 1139 N N . VAL A 1 145 ? -13.892 1.157 17.013 1.00 93.81 145 VAL A N 1
ATOM 1140 C CA . VAL A 1 145 ? -13.353 0.346 18.115 1.00 93.81 145 VAL A CA 1
ATOM 1141 C C . VAL A 1 145 ? -12.924 1.221 19.290 1.00 93.81 145 VAL A C 1
ATOM 1143 O O . VAL A 1 145 ? -13.297 0.927 20.420 1.00 93.81 145 VAL A O 1
ATOM 1146 N N . SER A 1 146 ? -12.237 2.344 19.056 1.00 91.69 146 SER A N 1
ATOM 1147 C CA . SER A 1 146 ? -11.831 3.248 20.144 1.00 91.69 146 SER A CA 1
ATOM 1148 C C . SER A 1 146 ? -13.018 3.852 20.907 1.00 91.69 146 SER A C 1
ATOM 1150 O O . SER A 1 146 ? -12.924 4.082 22.111 1.00 91.69 146 SER A O 1
ATOM 1152 N N . ARG A 1 147 ? -14.145 4.107 20.228 1.00 91.81 147 ARG A N 1
ATOM 1153 C CA . ARG A 1 147 ? -15.383 4.591 20.861 1.00 91.81 147 ARG A CA 1
ATOM 1154 C C . ARG A 1 147 ? -16.077 3.474 21.640 1.00 91.81 147 ARG A C 1
ATOM 1156 O O . ARG A 1 147 ? -16.494 3.699 22.769 1.00 91.81 147 ARG A O 1
ATOM 1163 N N . ARG A 1 148 ? -16.178 2.273 21.058 1.00 93.12 148 ARG A N 1
ATOM 1164 C CA . ARG A 1 148 ? -16.756 1.095 21.728 1.00 93.12 148 ARG A CA 1
ATOM 1165 C C . ARG A 1 148 ? -15.959 0.712 22.973 1.00 93.12 148 ARG A C 1
ATOM 1167 O O . ARG A 1 148 ? -16.566 0.456 24.003 1.00 93.12 148 ARG A O 1
ATOM 1174 N N . PHE A 1 149 ? -14.629 0.778 22.904 1.00 94.75 149 PHE A N 1
ATOM 1175 C CA . PHE A 1 149 ? -13.731 0.511 24.027 1.00 94.75 149 PHE A CA 1
ATOM 1176 C C . PHE A 1 149 ? -14.005 1.438 25.220 1.00 94.75 149 PHE A C 1
ATOM 1178 O O . PHE A 1 149 ? -14.190 0.963 26.334 1.00 94.75 149 PHE A O 1
ATOM 1185 N N . LYS A 1 150 ? -14.133 2.755 24.988 1.00 93.19 150 LYS A N 1
ATOM 1186 C CA . LYS A 1 150 ? -14.483 3.729 26.045 1.00 93.19 150 LYS A CA 1
ATOM 1187 C C . LYS A 1 150 ? -15.850 3.467 26.674 1.00 93.19 150 LYS A C 1
ATOM 1189 O O . LYS A 1 150 ? -16.068 3.792 27.834 1.00 93.19 150 LYS A O 1
ATOM 1194 N N . ASN A 1 151 ? -16.752 2.871 25.904 1.00 90.69 151 ASN A N 1
ATOM 1195 C CA . ASN A 1 151 ? -18.093 2.521 26.344 1.00 90.69 151 ASN A CA 1
ATOM 1196 C C . ASN A 1 151 ? -18.169 1.089 26.905 1.00 90.69 151 ASN A C 1
ATOM 1198 O O . ASN A 1 151 ? -19.276 0.613 27.145 1.00 90.69 151 ASN A O 1
ATOM 1202 N N . GLY A 1 152 ? -17.034 0.399 27.080 1.00 92.94 152 GLY A N 1
ATOM 1203 C CA . GLY A 1 152 ? -16.960 -0.954 27.637 1.00 92.94 152 GLY A CA 1
ATOM 1204 C C . GLY A 1 152 ? -17.547 -2.044 26.739 1.00 92.94 152 GLY A C 1
ATOM 1205 O O . GLY A 1 152 ? -18.056 -3.027 27.255 1.00 92.94 152 GLY A O 1
ATOM 1206 N N . PHE A 1 153 ? -17.544 -1.847 25.415 1.00 92.44 153 PHE A N 1
ATOM 1207 C CA . PHE A 1 153 ? -18.139 -2.772 24.435 1.00 92.44 153 PHE A CA 1
ATOM 1208 C C . PHE A 1 153 ? -19.590 -3.160 24.755 1.00 92.44 153 PHE A C 1
ATOM 1210 O O . PHE A 1 153 ? -20.010 -4.283 24.516 1.00 92.44 153 PHE A O 1
ATOM 1217 N N . ARG A 1 154 ? -20.374 -2.222 25.296 1.00 89.88 154 ARG A N 1
ATOM 1218 C CA . ARG A 1 154 ? -21.801 -2.439 25.552 1.00 89.88 154 ARG A CA 1
ATOM 1219 C C . ARG A 1 154 ? -22.548 -2.697 24.245 1.00 89.88 154 ARG A C 1
ATOM 1221 O O . ARG A 1 154 ? -22.474 -1.886 23.320 1.00 89.88 154 ARG A O 1
ATOM 1228 N N . GLU A 1 155 ? -23.313 -3.778 24.216 1.00 90.19 155 GLU A N 1
ATOM 1229 C CA . GLU A 1 155 ? -24.163 -4.176 23.092 1.00 90.19 155 GLU A CA 1
ATOM 1230 C C . GLU A 1 155 ? -25.639 -4.165 23.516 1.00 90.19 155 GLU A C 1
ATOM 1232 O O . GLU A 1 155 ? -25.955 -4.291 24.698 1.00 90.19 155 GLU A O 1
ATOM 1237 N N . ASN A 1 156 ? -26.547 -3.963 22.556 1.00 86.19 156 ASN A N 1
ATOM 1238 C CA . ASN A 1 156 ? -28.007 -4.086 22.714 1.00 86.19 156 ASN A CA 1
ATOM 1239 C C . ASN A 1 156 ? -28.687 -3.199 23.780 1.00 86.19 156 ASN A C 1
ATOM 1241 O O . ASN A 1 156 ? -29.862 -3.388 24.083 1.00 86.19 156 ASN A O 1
ATOM 1245 N N . THR A 1 157 ? -28.003 -2.187 24.323 1.00 86.88 157 THR A N 1
ATOM 1246 C CA . THR A 1 157 ? -28.617 -1.211 25.239 1.00 86.88 157 THR A CA 1
ATOM 1247 C C . THR A 1 157 ? -29.031 0.063 24.510 1.00 86.88 157 THR A C 1
ATOM 1249 O O . THR A 1 157 ? -28.205 0.679 23.834 1.00 86.88 157 THR A O 1
ATOM 1252 N N . VAL A 1 158 ? -30.270 0.512 24.709 1.00 86.62 158 VAL A N 1
ATOM 1253 C CA . VAL A 1 158 ? -30.758 1.803 24.197 1.00 86.62 158 VAL A CA 1
ATOM 1254 C C . VAL A 1 158 ? -30.522 2.900 25.238 1.00 86.62 158 VAL A C 1
ATOM 1256 O O . VAL A 1 158 ? -30.618 2.670 26.445 1.00 86.62 158 VAL A O 1
ATOM 1259 N N . ALA A 1 159 ? -30.192 4.109 24.784 1.00 86.56 159 ALA A N 1
ATOM 1260 C CA . ALA A 1 159 ? -30.082 5.261 25.669 1.00 86.56 159 ALA A CA 1
ATOM 1261 C C . ALA A 1 159 ? -31.452 5.589 26.283 1.00 86.56 159 ALA A C 1
ATOM 1263 O O . ALA A 1 159 ? -32.446 5.712 25.568 1.00 86.56 159 ALA A O 1
ATOM 1264 N N . LYS A 1 160 ? -31.511 5.763 27.609 1.00 86.81 160 LYS A N 1
ATOM 1265 C CA . LYS A 1 160 ? -32.739 6.217 28.273 1.00 86.81 160 LYS A CA 1
ATOM 1266 C C . LYS A 1 160 ? -33.093 7.620 27.771 1.00 86.81 160 LYS A C 1
ATOM 1268 O O . LYS A 1 160 ? -32.272 8.535 27.865 1.00 86.81 160 LYS A O 1
ATOM 1273 N N . LYS A 1 161 ? -34.312 7.794 27.252 1.00 88.81 161 LYS A N 1
ATOM 1274 C CA . LYS A 1 161 ? -34.841 9.106 26.855 1.00 88.81 161 LYS A CA 1
ATOM 1275 C C . LYS A 1 161 ? -34.982 9.979 28.105 1.00 88.81 161 LYS A C 1
ATOM 1277 O O . LYS A 1 161 ? -35.571 9.546 29.092 1.00 88.81 161 LYS A O 1
ATOM 1282 N N . ARG A 1 162 ? -34.442 11.198 28.076 1.00 85.88 162 ARG A N 1
ATOM 1283 C CA . ARG A 1 162 ? -34.655 12.183 29.146 1.00 85.88 162 ARG A CA 1
ATOM 1284 C C . ARG A 1 162 ? -36.017 12.847 28.946 1.00 85.88 162 ARG A C 1
ATOM 1286 O O . ARG A 1 162 ? -36.292 13.340 27.855 1.00 85.88 162 ARG A O 1
ATOM 1293 N N . VAL A 1 163 ? -36.856 12.834 29.978 1.00 86.19 163 VAL A N 1
ATOM 1294 C CA . VAL A 1 163 ? -38.126 13.574 30.025 1.00 86.19 163 VAL A CA 1
ATOM 1295 C C . VAL A 1 163 ? -37.869 14.871 30.792 1.00 86.19 163 VAL A C 1
ATOM 1297 O O . VAL A 1 163 ? -37.099 14.852 31.754 1.00 86.19 163 VAL A O 1
ATOM 1300 N N . ALA A 1 164 ? -38.439 15.992 30.344 1.00 82.06 164 ALA A N 1
ATOM 1301 C CA . ALA A 1 164 ? -38.326 17.258 31.067 1.00 82.06 164 ALA A CA 1
ATOM 1302 C C . ALA A 1 164 ? -38.933 17.105 32.471 1.00 82.06 164 ALA A C 1
ATOM 1304 O O . ALA A 1 164 ? -39.983 16.475 32.618 1.00 82.06 164 ALA A O 1
ATOM 1305 N N . ALA A 1 165 ? -38.251 17.638 33.488 1.00 79.31 165 ALA A N 1
ATOM 1306 C CA . ALA A 1 165 ? -38.779 17.658 34.846 1.00 79.31 165 ALA A CA 1
ATOM 1307 C C . ALA A 1 165 ? -40.074 18.476 34.849 1.00 79.31 165 ALA A C 1
ATOM 1309 O O . ALA A 1 165 ? -40.107 19.573 34.290 1.00 79.31 165 ALA A O 1
ATOM 1310 N N . LYS A 1 166 ? -41.140 17.925 35.433 1.00 75.12 166 LYS A N 1
ATOM 1311 C CA . LYS A 1 166 ? -42.355 18.696 35.682 1.00 75.12 166 LYS A CA 1
ATOM 1312 C C . LYS A 1 166 ? -42.016 19.690 36.790 1.00 75.12 166 LYS A C 1
ATOM 1314 O O . LYS A 1 166 ? -41.576 19.275 37.855 1.00 75.12 166 LYS A O 1
ATOM 1319 N N . THR A 1 167 ? -42.126 20.979 36.500 1.00 73.38 167 THR A N 1
ATOM 1320 C CA . THR A 1 167 ? -42.083 22.027 37.517 1.00 73.38 167 THR A CA 1
ATOM 1321 C C . THR A 1 167 ? -43.440 21.994 38.206 1.00 73.38 167 THR A C 1
ATOM 1323 O O . THR A 1 167 ? -44.435 22.373 37.591 1.00 73.38 167 THR A O 1
ATOM 1326 N N . ASP A 1 168 ? -43.502 21.445 39.416 1.00 71.94 168 ASP A N 1
ATOM 1327 C CA . ASP A 1 168 ? -44.705 21.521 40.242 1.00 71.94 168 ASP A CA 1
ATOM 1328 C C . ASP A 1 168 ? -44.919 22.993 40.640 1.00 71.94 168 ASP A C 1
ATOM 1330 O O . ASP A 1 168 ? -43.983 23.652 41.103 1.00 71.94 168 ASP A O 1
ATOM 1334 N N . ALA A 1 169 ? -46.110 23.512 40.329 1.00 65.12 169 ALA A N 1
ATOM 1335 C CA . ALA A 1 169 ? -46.534 24.892 40.568 1.00 65.12 169 ALA A CA 1
ATOM 1336 C C . ALA A 1 169 ? -47.167 25.049 41.953 1.00 65.12 169 ALA A C 1
ATOM 1338 O O . ALA A 1 169 ? -47.860 24.098 42.383 1.00 65.12 169 ALA A O 1
#

Foldseek 3Di:
DDDDDDDDDDDPPDDDDDDDDDVVVVVVVVVVVVVVPVPPDDDPPPDPDDDDDDDDDDDPPDDPDDDDDDDDPVPDDPDDVVVVPPPDDQFDQDPPPRDRQQGPPVRAGPLFGPPDPHGDDDPVCPVSCVCPDPPNDPCPPVVVVVVCVVVVVDPDDDDDDDDDDDDDD

Organism: Psilocybe cyanescens (NCBI:txid93625)

Mean predicted aligned error: 20.12 Å

Solvent-accessible surface area (backbone atoms only — not comparable to full-atom values): 12080 Å² total; per-residue (Å²): 140,79,86,81,85,82,84,82,82,84,73,96,81,80,84,81,77,80,79,79,81,55,74,71,59,58,54,57,60,60,57,60,61,59,66,74,62,80,72,82,81,72,88,80,87,69,81,82,79,87,72,77,100,61,79,94,72,89,78,76,95,80,74,91,82,86,80,96,71,81,92,72,83,81,66,82,52,97,46,74,76,54,58,76,71,64,77,78,76,60,56,39,70,27,93,88,75,69,46,72,34,20,28,66,86,82,60,38,22,79,65,47,35,40,80,51,91,62,72,54,81,60,82,93,38,57,74,62,48,67,70,70,40,92,80,74,65,87,51,75,64,65,64,49,48,60,56,36,56,78,58,67,63,74,72,98,74,79,82,80,81,85,74,83,80,81,78,85,128